Protein AF-L0A8A3-F1 (afdb_monomer_lite)

Foldseek 3Di:
DFDFWEKEKEFADPDDPVLVVVLQVQLLVQLCVQQNVSYHYHYHHDDPPDPDGDIDIDTDGDGPDDPVVSVVSSVVSVVVSVVD

pLDDT: mean 87.15, std 11.64, range [43.38, 96.62]

Secondary structure (DSSP, 8-state):
-PPPPEEEEEE---S-HHHHHHHHHHHHHHHHHHH-TT-EEEEEEPPTT-S----EEEEES--SS-HHHHHHHHHHHHHHHH--

Sequence (84 aa):
MKRPRLVSIRYAPTRELGERLQAEQHLIESIQTALGEDVLVRFEEVSDDEYWKRTRVRITGPWAEPRDVVFAAVSLCLSTVEAA

Organism: Deinococcus peraridilitoris (strain DSM 19664 / LMG 22246 / CIP 109416 / KR-200) (NCBI:txid937777)

Radius of gyration: 13.08 Å; chains: 1; bounding box: 29×28×37 Å

Structure (mmCIF, N/CA/C/O backbone):
data_AF-L0A8A3-F1
#
_entry.id   AF-L0A8A3-F1
#
loop_
_atom_site.group_PDB
_atom_site.id
_atom_site.type_symbol
_atom_site.label_atom_id
_atom_site.label_alt_id
_atom_site.label_comp_id
_atom_site.label_asym_id
_atom_site.label_entity_id
_atom_site.label_seq_id
_atom_site.pdbx_PDB_ins_code
_atom_site.Cartn_x
_atom_site.Cartn_y
_atom_site.Cartn_z
_atom_site.occupancy
_atom_site.B_iso_or_equiv
_atom_site.auth_seq_id
_atom_site.auth_comp_id
_atom_site.auth_asym_id
_atom_site.auth_atom_id
_atom_site.pdbx_PDB_model_num
ATOM 1 N N . MET A 1 1 ? 2.839 -4.193 23.784 1.00 58.53 1 MET A N 1
ATOM 2 C CA . MET A 1 1 ? 2.720 -3.169 22.720 1.00 58.53 1 MET A CA 1
ATOM 3 C C . MET A 1 1 ? 1.563 -3.543 21.802 1.00 58.53 1 MET A C 1
ATOM 5 O O . MET A 1 1 ? 1.503 -4.697 21.388 1.00 58.53 1 MET A O 1
ATOM 9 N N . LYS A 1 2 ? 0.620 -2.628 21.528 1.00 71.25 2 LYS A N 1
ATOM 10 C CA . LYS A 1 2 ? -0.417 -2.859 20.504 1.00 71.25 2 LYS A CA 1
ATOM 11 C C . LYS A 1 2 ? 0.268 -2.861 19.130 1.00 71.25 2 LYS A C 1
ATOM 13 O O . LYS A 1 2 ? 1.138 -2.028 18.897 1.00 71.25 2 LYS A O 1
ATOM 18 N N . ARG A 1 3 ? -0.063 -3.820 18.258 1.00 79.31 3 ARG A N 1
ATOM 19 C CA . ARG A 1 3 ? 0.487 -3.863 16.890 1.00 79.31 3 ARG A CA 1
ATOM 20 C C . ARG A 1 3 ? -0.014 -2.628 16.119 1.00 79.31 3 ARG A C 1
ATOM 22 O O . ARG A 1 3 ? -1.206 -2.351 16.235 1.00 79.31 3 ARG A O 1
ATOM 29 N N . PRO A 1 4 ? 0.841 -1.900 15.381 1.00 91.81 4 PRO A N 1
ATOM 30 C CA . PRO A 1 4 ? 0.418 -0.719 14.627 1.00 91.81 4 PRO A CA 1
ATOM 31 C C . PRO A 1 4 ? -0.492 -1.099 13.453 1.00 91.81 4 PRO A C 1
ATOM 33 O O . PRO A 1 4 ? -0.492 -2.256 13.020 1.00 91.81 4 PRO A O 1
ATOM 36 N N . ARG A 1 5 ? -1.244 -0.120 12.932 1.00 95.31 5 ARG A N 1
ATOM 37 C CA . ARG A 1 5 ? -1.943 -0.240 11.646 1.00 95.31 5 ARG A CA 1
ATOM 38 C C . ARG A 1 5 ? -0.896 -0.250 10.542 1.00 95.31 5 ARG A C 1
ATOM 40 O O . ARG A 1 5 ? -0.139 0.704 10.405 1.00 95.31 5 ARG A O 1
ATOM 47 N N . LEU A 1 6 ? -0.806 -1.360 9.818 1.00 96.31 6 LEU A N 1
ATOM 48 C CA . LEU A 1 6 ? 0.247 -1.586 8.834 1.00 96.31 6 LEU A CA 1
ATOM 49 C C . LEU A 1 6 ? -0.332 -2.164 7.546 1.00 96.31 6 LEU A C 1
ATOM 51 O O . LEU A 1 6 ? -1.012 -3.196 7.576 1.00 96.31 6 LEU A O 1
ATOM 55 N N . VAL A 1 7 ? 0.0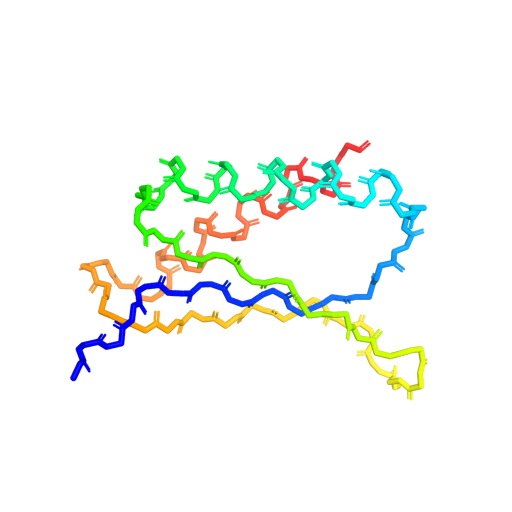23 -1.531 6.433 1.00 96.62 7 VAL A N 1
ATOM 56 C CA . VAL A 1 7 ? -0.172 -2.016 5.067 1.00 96.62 7 VAL A CA 1
ATOM 57 C C . VAL A 1 7 ? 1.190 -2.436 4.517 1.00 96.62 7 VAL A C 1
ATOM 59 O O . VAL A 1 7 ? 2.099 -1.622 4.386 1.00 96.62 7 VAL A O 1
ATOM 62 N N . SER A 1 8 ? 1.365 -3.720 4.220 1.00 95.88 8 SER A N 1
ATOM 63 C CA . SER A 1 8 ? 2.568 -4.239 3.563 1.00 95.88 8 SER A CA 1
ATOM 64 C C . SER A 1 8 ? 2.256 -4.557 2.110 1.00 95.88 8 SER A C 1
ATOM 66 O O . SER A 1 8 ? 1.342 -5.338 1.836 1.00 95.88 8 SER A O 1
ATOM 68 N N . ILE A 1 9 ? 3.008 -3.955 1.198 1.00 94.25 9 ILE A N 1
ATOM 69 C CA . ILE A 1 9 ? 2.839 -4.070 -0.246 1.00 94.25 9 ILE A CA 1
ATOM 70 C C . ILE A 1 9 ? 4.074 -4.764 -0.786 1.00 94.25 9 ILE A C 1
ATOM 72 O O . ILE A 1 9 ? 5.166 -4.203 -0.824 1.00 94.25 9 ILE A O 1
ATOM 76 N N . ARG A 1 10 ? 3.893 -6.018 -1.180 1.00 91.38 10 ARG A N 1
ATOM 77 C CA . ARG A 1 10 ? 4.947 -6.809 -1.792 1.00 91.38 10 ARG A CA 1
ATOM 78 C C . ARG A 1 10 ? 4.758 -6.810 -3.297 1.00 91.38 10 ARG A C 1
ATOM 80 O O . ARG A 1 10 ? 3.691 -7.222 -3.747 1.00 91.38 10 ARG A O 1
ATOM 87 N N . TYR A 1 11 ? 5.746 -6.358 -4.058 1.00 88.75 11 TYR A N 1
ATOM 88 C CA . TYR A 1 11 ? 5.620 -6.178 -5.506 1.00 88.75 11 TYR A CA 1
ATOM 89 C C . TYR A 1 11 ? 6.955 -6.385 -6.230 1.00 88.75 11 TYR A C 1
ATOM 91 O O . TYR A 1 11 ? 8.018 -6.347 -5.615 1.00 88.75 11 TYR A O 1
ATOM 99 N N . ALA A 1 12 ? 6.893 -6.644 -7.535 1.00 86.44 12 ALA A N 1
ATOM 100 C CA . ALA A 1 12 ? 8.075 -6.712 -8.388 1.00 86.44 12 ALA A CA 1
ATOM 101 C C . ALA A 1 12 ? 8.273 -5.337 -9.048 1.00 86.44 12 ALA A C 1
ATOM 103 O O . ALA A 1 12 ? 7.421 -4.945 -9.851 1.00 86.44 12 ALA A O 1
ATOM 104 N N . PRO A 1 13 ? 9.328 -4.579 -8.706 1.00 80.62 13 PRO A N 1
ATOM 105 C CA . PRO A 1 13 ? 9.552 -3.272 -9.305 1.00 80.62 13 PRO A CA 1
ATOM 106 C C . PRO A 1 13 ? 9.914 -3.411 -10.787 1.00 80.62 13 PRO A C 1
ATOM 108 O O . PRO A 1 13 ? 10.757 -4.219 -11.161 1.00 80.62 13 PRO A O 1
ATOM 111 N N . THR A 1 14 ? 9.267 -2.612 -11.634 1.00 80.81 14 THR A N 1
ATOM 112 C CA . THR A 1 14 ? 9.535 -2.544 -13.084 1.00 80.81 14 THR A CA 1
ATOM 113 C C . THR A 1 14 ? 10.176 -1.225 -13.512 1.00 80.81 14 THR A C 1
ATOM 115 O O . THR A 1 14 ? 10.662 -1.122 -14.634 1.00 80.81 14 THR A O 1
ATOM 118 N N . ARG A 1 15 ? 10.151 -0.221 -12.629 1.00 80.81 15 ARG A N 1
ATOM 119 C CA . ARG A 1 15 ? 10.657 1.138 -12.854 1.00 80.81 15 ARG A CA 1
ATOM 120 C C . ARG A 1 15 ? 12.089 1.285 -12.345 1.00 80.81 15 ARG A C 1
ATOM 122 O O . ARG A 1 15 ? 12.525 0.517 -11.482 1.00 80.81 15 ARG A O 1
ATOM 129 N N . GLU A 1 16 ? 12.793 2.307 -12.827 1.00 86.69 16 GLU A N 1
ATOM 130 C CA . GLU A 1 16 ? 14.090 2.682 -12.262 1.00 86.69 16 GLU A CA 1
ATOM 131 C C . GLU A 1 16 ? 13.950 3.141 -10.802 1.00 86.69 16 GLU A C 1
ATOM 133 O O . GLU A 1 16 ? 12.893 3.606 -10.372 1.00 86.69 16 GLU A O 1
ATOM 138 N N . LEU A 1 17 ? 15.031 3.031 -10.023 1.00 86.00 17 LEU A N 1
ATOM 139 C CA . LEU A 1 17 ? 15.016 3.290 -8.578 1.00 86.00 17 LEU A CA 1
ATOM 140 C C . LEU A 1 17 ? 14.425 4.666 -8.215 1.00 86.00 17 LEU A C 1
ATOM 142 O O . LEU A 1 17 ? 13.664 4.763 -7.257 1.00 86.00 17 LEU A O 1
ATOM 146 N N . GLY A 1 18 ? 14.750 5.721 -8.968 1.00 86.81 18 GLY A N 1
ATOM 147 C CA . GLY A 1 18 ? 14.250 7.073 -8.695 1.00 86.81 18 GLY A CA 1
ATOM 148 C C . GLY A 1 18 ? 12.734 7.197 -8.871 1.00 86.81 18 GLY A C 1
ATOM 149 O O . GLY A 1 18 ? 12.040 7.667 -7.970 1.00 86.81 18 GLY A O 1
ATOM 150 N N . GLU A 1 19 ? 12.215 6.713 -9.998 1.00 87.50 19 GLU A N 1
ATOM 151 C CA . GLU A 1 19 ? 10.778 6.697 -10.302 1.00 87.50 19 GLU A CA 1
ATOM 152 C C . GLU A 1 19 ? 10.010 5.801 -9.328 1.00 87.50 19 GLU A C 1
ATOM 154 O O . GLU A 1 19 ? 8.910 6.130 -8.885 1.00 87.50 19 GLU A O 1
ATOM 159 N N . ARG A 1 20 ? 10.620 4.677 -8.939 1.00 89.06 20 ARG A N 1
ATOM 160 C CA . ARG A 1 20 ? 10.081 3.762 -7.938 1.00 89.06 20 ARG A CA 1
ATOM 161 C C . ARG A 1 20 ? 9.894 4.444 -6.588 1.00 89.06 20 ARG A C 1
ATOM 163 O O . ARG A 1 20 ? 8.808 4.365 -6.029 1.00 89.06 20 ARG A O 1
ATOM 170 N N . LEU A 1 21 ? 10.922 5.121 -6.073 1.00 91.38 21 LEU A N 1
ATOM 171 C CA . LEU A 1 21 ? 10.843 5.808 -4.779 1.00 91.38 21 LEU A CA 1
ATOM 172 C C . LEU A 1 21 ? 9.794 6.927 -4.790 1.00 91.38 21 LEU A C 1
ATOM 174 O O . LEU A 1 21 ? 9.084 7.107 -3.804 1.00 91.38 21 LEU A O 1
ATOM 178 N N . GLN A 1 22 ? 9.653 7.646 -5.908 1.00 91.25 22 GLN A N 1
ATOM 179 C CA . GLN A 1 22 ? 8.596 8.649 -6.070 1.00 91.25 22 GLN A CA 1
ATOM 180 C C . GLN A 1 22 ? 7.200 8.015 -6.058 1.00 91.25 22 GLN A C 1
ATOM 182 O O . GLN A 1 22 ? 6.313 8.497 -5.355 1.00 91.25 22 GLN A O 1
ATOM 187 N N . ALA A 1 23 ? 7.013 6.913 -6.787 1.00 90.31 23 ALA A N 1
ATOM 188 C CA . ALA A 1 23 ? 5.758 6.170 -6.815 1.00 90.31 23 ALA A CA 1
ATOM 189 C C . ALA A 1 23 ? 5.389 5.593 -5.434 1.00 90.31 23 ALA A C 1
ATOM 191 O O . ALA A 1 23 ? 4.240 5.699 -5.006 1.00 90.31 23 ALA A O 1
ATOM 192 N N . GLU A 1 24 ? 6.360 5.025 -4.712 1.00 93.94 24 GLU A N 1
ATOM 193 C CA . GLU A 1 24 ? 6.181 4.528 -3.343 1.00 93.94 24 GLU A CA 1
ATOM 194 C C . GLU A 1 24 ? 5.788 5.653 -2.382 1.00 93.94 24 GLU A C 1
ATOM 196 O O . GLU A 1 24 ? 4.828 5.498 -1.628 1.00 93.94 24 GLU A O 1
ATOM 201 N N . GLN A 1 25 ? 6.477 6.796 -2.438 1.00 94.94 25 GLN A N 1
ATOM 202 C CA . GLN A 1 25 ? 6.171 7.958 -1.603 1.00 94.94 25 GLN A CA 1
ATOM 203 C C . GLN A 1 25 ? 4.760 8.493 -1.869 1.00 94.94 25 GLN A C 1
ATOM 205 O O . GLN A 1 25 ? 3.990 8.704 -0.932 1.00 94.94 25 GLN A O 1
ATOM 210 N N . HIS A 1 26 ? 4.379 8.631 -3.139 1.00 94.00 26 HIS A N 1
ATOM 211 C CA . HIS A 1 26 ? 3.032 9.060 -3.505 1.00 94.00 26 HIS A CA 1
ATOM 212 C C . HIS A 1 26 ? 1.957 8.081 -3.008 1.00 94.00 26 HIS A C 1
ATOM 214 O O . HIS A 1 26 ? 0.879 8.484 -2.559 1.00 94.00 26 HIS A O 1
ATOM 220 N N . LEU A 1 27 ? 2.254 6.779 -3.043 1.00 94.50 27 LEU A N 1
ATOM 221 C CA . LEU A 1 27 ? 1.347 5.757 -2.539 1.00 94.50 27 LEU A CA 1
ATOM 222 C C . LEU A 1 27 ? 1.229 5.791 -1.009 1.00 94.50 27 LEU A C 1
ATOM 224 O O . LEU A 1 27 ? 0.124 5.625 -0.492 1.00 94.50 27 LEU A O 1
ATOM 228 N N . ILE A 1 28 ? 2.329 6.036 -0.288 1.00 96.25 28 ILE A N 1
ATOM 229 C CA . ILE A 1 28 ? 2.319 6.245 1.170 1.00 96.25 28 ILE A CA 1
ATOM 230 C C . ILE A 1 28 ? 1.363 7.385 1.518 1.00 96.25 28 ILE A C 1
ATOM 232 O O . ILE A 1 28 ? 0.442 7.187 2.309 1.00 96.25 28 ILE A O 1
ATOM 236 N N . GLU A 1 29 ? 1.539 8.540 0.879 1.00 96.00 29 GLU A N 1
ATOM 237 C CA . GLU A 1 29 ? 0.723 9.736 1.111 1.00 96.00 29 GLU A CA 1
ATOM 238 C C . GLU A 1 29 ? -0.755 9.487 0.795 1.00 96.00 29 GLU A C 1
ATOM 240 O O . GLU A 1 29 ? -1.638 9.856 1.573 1.00 96.00 29 GLU A O 1
ATOM 245 N N . SER A 1 30 ? -1.037 8.798 -0.311 1.00 95.88 30 SER A N 1
ATOM 246 C CA . SER A 1 30 ? -2.404 8.460 -0.721 1.00 95.88 30 SER A CA 1
ATOM 247 C C . SER A 1 30 ? -3.092 7.529 0.280 1.00 95.88 30 SER A C 1
ATOM 249 O O . SER A 1 30 ? -4.240 7.760 0.665 1.00 95.88 30 SER A O 1
ATOM 251 N N . ILE A 1 31 ? -2.386 6.495 0.748 1.00 95.62 31 ILE A N 1
ATOM 252 C CA . ILE A 1 31 ? -2.904 5.544 1.739 1.00 95.62 31 ILE A CA 1
ATOM 253 C C . ILE A 1 31 ? -3.128 6.239 3.085 1.00 95.62 31 ILE A C 1
ATOM 255 O O . ILE A 1 31 ? -4.167 6.031 3.713 1.00 95.62 31 ILE A O 1
ATOM 259 N N . GLN A 1 32 ? -2.189 7.078 3.522 1.00 95.94 32 GLN A N 1
ATOM 260 C CA . GLN A 1 32 ? -2.309 7.838 4.768 1.00 95.94 32 GLN A CA 1
ATOM 261 C C . GLN A 1 32 ? -3.451 8.857 4.709 1.00 95.94 32 GLN A C 1
ATOM 263 O O . GLN A 1 32 ? -4.202 8.990 5.672 1.00 95.94 32 GLN A O 1
ATOM 268 N N . THR A 1 33 ? -3.661 9.501 3.562 1.00 95.94 33 THR A N 1
ATOM 269 C CA . THR A 1 33 ? -4.811 10.392 3.346 1.00 95.94 33 THR A CA 1
ATOM 270 C C . THR A 1 33 ? -6.135 9.628 3.429 1.00 95.94 33 THR A C 1
ATOM 272 O O . THR A 1 33 ? -7.094 10.112 4.025 1.00 95.94 33 THR A O 1
ATOM 275 N N . ALA A 1 34 ? -6.201 8.421 2.857 1.00 94.50 34 ALA A N 1
ATOM 276 C CA . ALA A 1 34 ? -7.428 7.628 2.815 1.00 94.50 34 ALA A CA 1
ATOM 277 C C . ALA A 1 34 ? -7.764 6.921 4.142 1.00 94.50 34 ALA A C 1
ATOM 279 O O . ALA A 1 34 ? -8.939 6.723 4.446 1.00 94.50 34 ALA A O 1
ATOM 280 N N . LEU A 1 35 ? -6.755 6.498 4.912 1.00 94.12 35 LEU A N 1
ATOM 281 C CA . LEU A 1 35 ? -6.923 5.594 6.062 1.00 94.12 35 LEU A CA 1
ATOM 282 C C . LEU A 1 35 ? -6.417 6.163 7.403 1.00 94.12 35 LEU A C 1
ATOM 284 O O . LEU A 1 35 ? -6.647 5.557 8.460 1.00 94.12 35 LEU A O 1
ATOM 288 N N . GLY A 1 36 ? -5.748 7.315 7.374 1.00 94.00 36 GLY A N 1
ATOM 289 C CA . GLY A 1 36 ? -5.193 8.026 8.527 1.00 94.00 36 GLY A CA 1
ATOM 290 C C . GLY A 1 36 ? -3.661 8.080 8.536 1.00 94.00 36 GLY A C 1
ATOM 291 O O . GLY A 1 36 ? -2.980 7.140 8.125 1.00 94.00 36 GLY A O 1
ATOM 292 N N . GLU A 1 37 ? -3.119 9.181 9.061 1.00 91.56 37 GLU A N 1
ATOM 293 C CA . GLU A 1 37 ? -1.678 9.483 9.073 1.00 91.56 37 GLU A CA 1
ATOM 294 C C . GLU A 1 37 ? -0.838 8.503 9.913 1.00 91.56 37 GLU A C 1
ATOM 296 O O . GLU A 1 37 ? 0.346 8.312 9.646 1.00 91.56 37 GLU A O 1
ATOM 301 N N . ASP A 1 38 ? -1.430 7.834 10.907 1.00 93.12 38 ASP A N 1
ATOM 302 C CA . ASP A 1 38 ? -0.752 6.828 11.739 1.00 93.12 38 ASP A CA 1
ATOM 303 C C . ASP A 1 38 ? -0.615 5.453 11.061 1.00 93.12 38 ASP A C 1
ATOM 305 O O . ASP A 1 38 ? -0.043 4.527 11.648 1.00 93.12 38 ASP A O 1
ATOM 309 N N . VAL A 1 39 ? -1.130 5.290 9.836 1.00 95.44 39 VAL A N 1
ATOM 310 C CA . VAL A 1 39 ? -0.947 4.060 9.065 1.00 95.44 39 VAL A CA 1
ATOM 311 C C . VAL A 1 39 ? 0.500 3.962 8.588 1.00 95.44 39 VAL A C 1
ATOM 313 O O . VAL A 1 39 ? 1.009 4.803 7.846 1.00 95.44 39 VAL A O 1
ATOM 316 N N . LEU A 1 40 ? 1.158 2.873 8.983 1.00 96.44 40 LEU A N 1
ATOM 317 C CA . LEU A 1 40 ? 2.467 2.503 8.467 1.00 96.44 40 LEU A CA 1
ATOM 318 C C . LEU A 1 40 ? 2.300 1.781 7.131 1.00 96.44 40 LEU A C 1
ATOM 320 O O . LEU A 1 40 ? 1.511 0.841 7.016 1.00 96.44 40 LEU A O 1
ATOM 324 N N . VAL A 1 41 ? 3.086 2.173 6.137 1.00 96.44 41 VAL A N 1
ATOM 325 C CA . VAL A 1 41 ? 3.130 1.515 4.830 1.00 96.44 41 VAL A CA 1
ATOM 326 C C . VAL A 1 41 ? 4.539 0.983 4.615 1.00 96.44 41 VAL A C 1
ATOM 328 O O . VAL A 1 41 ? 5.520 1.688 4.838 1.00 96.44 41 VAL A O 1
ATOM 331 N N . ARG A 1 42 ? 4.649 -0.290 4.234 1.00 95.81 42 ARG A N 1
ATOM 332 C CA . ARG A 1 42 ? 5.932 -0.953 3.992 1.00 95.81 42 ARG A CA 1
ATOM 333 C C . ARG A 1 42 ? 5.938 -1.600 2.621 1.00 95.81 42 ARG A C 1
ATOM 335 O O . ARG A 1 42 ? 5.038 -2.378 2.313 1.00 95.81 42 ARG A O 1
ATOM 342 N N . PHE A 1 43 ? 7.003 -1.358 1.875 1.00 93.62 43 PHE A N 1
ATOM 343 C CA . PHE A 1 43 ? 7.266 -2.022 0.610 1.00 93.62 43 PHE A CA 1
ATOM 344 C C . PHE A 1 43 ? 8.220 -3.199 0.795 1.00 93.62 43 PHE A C 1
ATOM 346 O O . PHE A 1 43 ? 9.169 -3.141 1.582 1.00 93.62 43 PHE A O 1
ATOM 353 N N . GLU A 1 44 ? 7.930 -4.292 0.099 1.00 90.88 44 GLU A N 1
ATOM 354 C CA . GLU A 1 44 ? 8.788 -5.470 0.023 1.00 90.88 44 GLU A CA 1
ATOM 355 C C . GLU A 1 44 ? 8.986 -5.836 -1.447 1.00 90.88 44 GLU A C 1
ATOM 357 O O . GLU A 1 44 ? 8.032 -6.139 -2.164 1.00 90.88 44 GLU A O 1
ATOM 362 N N . GLU A 1 45 ? 10.231 -5.817 -1.903 1.00 87.88 45 GLU A N 1
ATOM 363 C CA . GLU A 1 45 ? 10.559 -6.209 -3.268 1.00 87.88 45 GLU A CA 1
ATOM 364 C C . GLU A 1 45 ? 10.522 -7.736 -3.391 1.00 87.88 45 GLU A C 1
ATOM 366 O O . GLU A 1 45 ? 11.061 -8.477 -2.564 1.00 87.88 45 GLU A O 1
ATOM 371 N N . VAL A 1 46 ? 9.829 -8.212 -4.417 1.00 85.31 46 VAL A N 1
ATOM 372 C CA . VAL A 1 46 ? 9.823 -9.615 -4.837 1.00 85.31 46 VAL A CA 1
ATOM 373 C C . VAL A 1 46 ? 11.120 -9.870 -5.602 1.00 85.31 46 VAL A C 1
ATOM 375 O O . VAL A 1 46 ? 11.445 -9.102 -6.506 1.00 85.31 46 VAL A O 1
ATOM 378 N N . SER A 1 47 ? 11.848 -10.939 -5.259 1.00 72.75 47 SER A N 1
ATOM 379 C CA . SER A 1 47 ? 13.052 -11.326 -6.010 1.00 72.75 47 SER A CA 1
ATOM 380 C C . SER A 1 47 ? 12.684 -11.717 -7.442 1.00 72.75 47 SER A C 1
ATOM 382 O O . SER A 1 47 ? 11.622 -12.300 -7.676 1.00 72.75 47 SER A O 1
ATOM 384 N N . ASP A 1 48 ? 13.585 -11.476 -8.393 1.00 67.44 48 ASP A N 1
ATOM 385 C CA . ASP A 1 48 ? 13.418 -11.931 -9.776 1.00 67.44 48 ASP A CA 1
ATOM 386 C C . ASP A 1 48 ? 13.294 -13.457 -9.904 1.00 67.44 48 ASP A C 1
ATOM 388 O O . ASP A 1 48 ? 12.679 -13.938 -10.856 1.00 67.44 48 ASP A O 1
ATOM 392 N N . ASP A 1 49 ? 13.788 -14.203 -8.913 1.00 68.44 49 ASP A N 1
ATOM 393 C CA . ASP A 1 49 ? 13.704 -15.666 -8.845 1.00 68.44 49 ASP A CA 1
ATOM 394 C C . ASP A 1 49 ? 12.303 -16.193 -8.471 1.00 68.44 49 ASP A C 1
ATOM 396 O O . ASP A 1 49 ? 12.053 -17.403 -8.494 1.00 68.44 49 ASP A O 1
ATOM 400 N N . GLU A 1 50 ? 11.355 -15.323 -8.105 1.00 69.62 50 GLU A N 1
ATOM 401 C CA . GLU A 1 50 ? 9.991 -15.758 -7.814 1.00 69.62 50 GLU A CA 1
ATOM 402 C C . GLU A 1 50 ? 9.193 -16.007 -9.096 1.00 69.62 50 GLU A C 1
ATOM 404 O O . GLU A 1 50 ? 8.816 -15.091 -9.824 1.00 69.62 50 GLU A O 1
ATOM 409 N N . TYR A 1 51 ? 8.827 -17.276 -9.299 1.00 60.62 51 TYR A N 1
ATOM 410 C CA . TYR A 1 51 ? 8.040 -17.774 -10.436 1.00 60.62 51 TYR A CA 1
ATOM 411 C C . TYR A 1 51 ? 6.711 -17.028 -10.689 1.00 60.62 51 TYR A C 1
ATOM 413 O O . TYR A 1 51 ? 6.135 -17.123 -11.771 1.00 60.62 51 TYR A O 1
ATOM 421 N N . TRP A 1 52 ? 6.191 -16.286 -9.706 1.00 63.50 52 TRP A N 1
ATOM 422 C CA . TRP A 1 52 ? 4.907 -15.596 -9.795 1.00 63.50 52 TRP A CA 1
ATOM 423 C C . TRP A 1 52 ? 5.040 -14.131 -9.320 1.00 63.50 52 TRP A C 1
ATOM 425 O O . TRP A 1 52 ? 4.935 -13.803 -8.140 1.00 63.50 52 TRP A O 1
ATOM 435 N N . LYS A 1 53 ? 5.262 -13.213 -10.267 1.00 67.75 53 LYS A N 1
ATOM 436 C CA . LYS A 1 53 ? 5.342 -11.767 -10.003 1.00 67.75 53 LYS A CA 1
ATOM 437 C C . LYS A 1 53 ? 3.933 -11.187 -9.846 1.00 67.75 53 LYS A C 1
ATOM 439 O O . LYS A 1 53 ? 3.314 -10.778 -10.824 1.00 67.75 53 LYS A O 1
ATOM 444 N N . ARG A 1 54 ? 3.379 -11.203 -8.630 1.00 76.12 54 ARG A N 1
ATOM 445 C CA . ARG A 1 54 ? 2.098 -10.538 -8.322 1.00 76.12 54 ARG A CA 1
ATOM 446 C C . ARG A 1 54 ? 2.218 -9.636 -7.109 1.00 76.12 54 ARG A C 1
ATOM 448 O O . ARG A 1 54 ? 2.750 -10.050 -6.079 1.00 76.12 54 ARG A O 1
ATOM 455 N N . THR A 1 55 ? 1.618 -8.456 -7.213 1.00 84.62 55 THR A N 1
ATOM 456 C CA . THR A 1 55 ? 1.443 -7.553 -6.079 1.00 84.62 55 THR A CA 1
ATOM 457 C C . THR A 1 55 ? 0.584 -8.226 -5.007 1.00 84.62 55 THR A C 1
ATOM 459 O O . THR A 1 55 ? -0.518 -8.708 -5.279 1.00 84.62 55 THR A O 1
ATOM 462 N N . ARG A 1 56 ? 1.093 -8.292 -3.774 1.00 89.88 56 ARG A N 1
ATOM 463 C CA . ARG A 1 56 ? 0.360 -8.756 -2.591 1.00 89.88 56 ARG A CA 1
ATOM 464 C C . ARG A 1 56 ? 0.245 -7.628 -1.588 1.00 89.88 56 ARG A C 1
ATOM 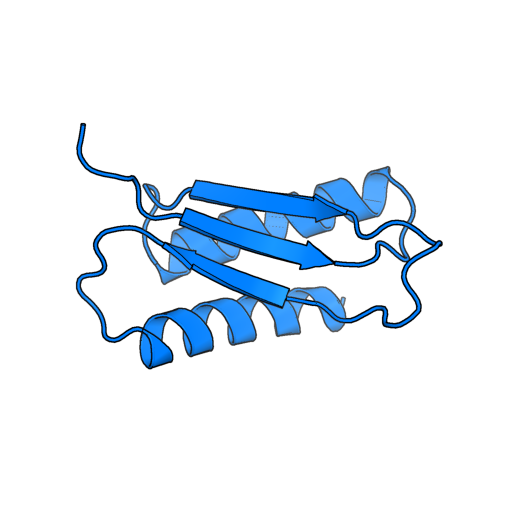466 O O . ARG A 1 56 ? 1.250 -7.072 -1.159 1.00 89.88 56 ARG A O 1
ATOM 473 N N . VAL A 1 57 ? -0.978 -7.388 -1.137 1.00 93.00 57 VAL A N 1
ATOM 474 C CA . VAL A 1 57 ? -1.268 -6.463 -0.044 1.00 93.00 57 VAL A CA 1
ATOM 475 C C . VAL A 1 57 ? -1.598 -7.263 1.209 1.00 93.00 57 VAL A C 1
ATOM 477 O O . VAL A 1 57 ? -2.426 -8.176 1.185 1.00 93.00 57 VAL A O 1
ATOM 480 N N . ARG A 1 58 ? -0.958 -6.914 2.323 1.00 94.19 58 ARG A N 1
ATOM 481 C CA . ARG A 1 58 ? -1.271 -7.447 3.648 1.00 94.19 58 ARG A CA 1
ATOM 482 C C . ARG A 1 58 ? -1.618 -6.310 4.591 1.00 94.19 58 ARG A C 1
ATOM 484 O O . ARG A 1 58 ? -0.842 -5.381 4.758 1.00 94.19 58 ARG A O 1
ATOM 491 N N . ILE A 1 59 ? -2.758 -6.438 5.256 1.00 94.38 59 ILE A N 1
ATOM 492 C CA . ILE A 1 59 ? -3.269 -5.451 6.206 1.00 94.38 59 ILE A CA 1
ATOM 493 C C . ILE A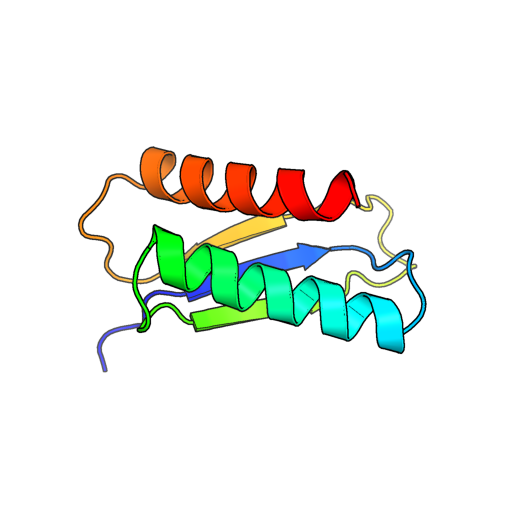 1 59 ? -3.216 -6.064 7.606 1.00 94.38 59 ILE A C 1
ATOM 495 O O . ILE A 1 59 ? -3.739 -7.157 7.842 1.00 94.38 59 ILE A O 1
ATOM 499 N N . THR A 1 60 ? -2.555 -5.386 8.541 1.00 93.81 60 THR A N 1
ATOM 500 C CA . THR A 1 60 ? -2.382 -5.845 9.928 1.00 93.81 60 THR A CA 1
ATOM 501 C C . THR A 1 60 ? -2.612 -4.709 10.921 1.00 93.81 60 THR A C 1
ATOM 503 O O . THR A 1 60 ? -2.609 -3.543 10.541 1.00 93.81 60 THR A O 1
ATOM 506 N N . GLY A 1 61 ? -2.859 -5.052 12.186 1.00 92.50 61 GLY A N 1
ATOM 507 C CA . GLY A 1 61 ? -3.164 -4.076 13.236 1.00 92.50 61 GLY A CA 1
ATOM 508 C C . GLY A 1 61 ? -4.661 -3.908 13.517 1.00 92.50 61 GLY A C 1
ATOM 509 O O . GLY A 1 61 ? -5.480 -4.629 12.938 1.00 92.50 61 GLY A O 1
ATOM 510 N N . PRO A 1 62 ? -5.011 -3.022 14.463 1.00 93.31 62 PRO A N 1
ATOM 511 C CA . PRO A 1 62 ? -6.389 -2.712 14.820 1.00 93.31 62 PRO A CA 1
ATOM 512 C C . PRO A 1 62 ? -6.981 -1.717 13.818 1.00 93.31 62 PRO A C 1
ATOM 514 O O . PRO A 1 62 ? -6.523 -0.585 13.744 1.00 93.31 62 PRO A O 1
ATOM 517 N N . TRP A 1 63 ? -8.002 -2.127 13.071 1.00 93.38 63 TRP A N 1
ATOM 518 C CA . TRP A 1 63 ? -8.730 -1.265 12.133 1.00 93.38 63 TRP A CA 1
ATOM 519 C C . TRP A 1 63 ? -10.121 -0.987 12.693 1.00 93.38 63 TRP A C 1
ATOM 521 O O . TRP A 1 63 ? -10.720 -1.887 13.288 1.00 93.38 63 TRP A O 1
ATOM 531 N N . ALA A 1 64 ? -10.603 0.248 12.553 1.00 91.56 64 ALA A N 1
ATOM 532 C CA . ALA A 1 64 ? -11.976 0.585 12.920 1.00 91.56 64 ALA A CA 1
ATOM 533 C C . ALA A 1 64 ? -12.953 0.052 11.861 1.00 91.56 64 ALA A C 1
ATOM 535 O O . ALA A 1 64 ? -14.053 -0.396 12.178 1.00 91.56 64 ALA A O 1
ATOM 536 N N . GLU A 1 6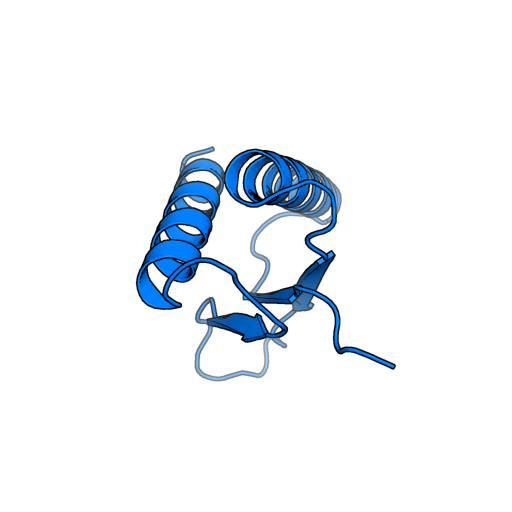5 ? -12.509 0.057 10.608 1.00 93.38 65 GLU A N 1
ATOM 537 C CA . GLU A 1 65 ? -13.242 -0.377 9.436 1.00 93.38 65 GLU A CA 1
ATOM 538 C C . GLU A 1 65 ? -13.102 -1.893 9.197 1.00 93.38 65 GLU A C 1
ATOM 540 O O . GLU A 1 65 ? -12.080 -2.506 9.540 1.00 93.38 65 GLU A O 1
ATOM 545 N N . PRO A 1 66 ? -14.098 -2.516 8.543 1.00 94.31 66 PRO A N 1
ATOM 546 C CA . PRO A 1 66 ? -13.981 -3.871 8.015 1.00 94.31 66 PRO A CA 1
ATOM 547 C C . PRO A 1 66 ? -12.789 -4.032 7.060 1.00 94.31 66 PRO A C 1
ATOM 549 O O . PRO A 1 66 ? -12.437 -3.128 6.303 1.00 94.31 66 PRO A O 1
ATOM 552 N N . ARG A 1 67 ? -12.157 -5.213 7.069 1.00 92.38 67 ARG A N 1
ATOM 553 C CA . ARG A 1 67 ? -10.923 -5.463 6.299 1.00 92.38 67 ARG A CA 1
ATOM 554 C C . ARG A 1 67 ? -11.079 -5.268 4.794 1.00 92.38 67 ARG A C 1
ATOM 556 O O . ARG A 1 67 ? -10.133 -4.834 4.152 1.00 92.38 67 ARG A O 1
ATOM 563 N N . ASP A 1 68 ? -12.223 -5.635 4.243 1.00 93.38 68 ASP A N 1
ATOM 564 C CA . ASP A 1 68 ? -12.580 -5.462 2.837 1.00 93.38 68 ASP A CA 1
ATOM 565 C C . ASP A 1 68 ? -12.664 -3.984 2.442 1.00 93.38 68 ASP A C 1
ATOM 567 O O . ASP A 1 68 ? -12.165 -3.622 1.380 1.00 93.38 68 ASP A O 1
ATOM 571 N N . VAL A 1 69 ? -13.179 -3.120 3.323 1.00 94.81 69 VAL A N 1
ATOM 572 C CA . VAL A 1 69 ? -13.192 -1.661 3.119 1.00 94.81 69 VAL A CA 1
ATOM 573 C C . VAL A 1 69 ? -11.768 -1.109 3.075 1.00 94.81 69 VAL A C 1
ATOM 575 O O . VAL A 1 69 ? -11.414 -0.381 2.148 1.00 94.81 69 VAL A O 1
ATOM 578 N N . VAL A 1 70 ? -10.918 -1.512 4.026 1.00 95.12 70 VAL A N 1
ATOM 579 C CA . VAL A 1 70 ? -9.502 -1.107 4.035 1.00 95.12 70 VAL A CA 1
ATOM 580 C C . VAL A 1 70 ? -8.789 -1.612 2.777 1.00 95.12 70 VAL A C 1
ATOM 582 O O . VAL A 1 70 ? -8.036 -0.876 2.145 1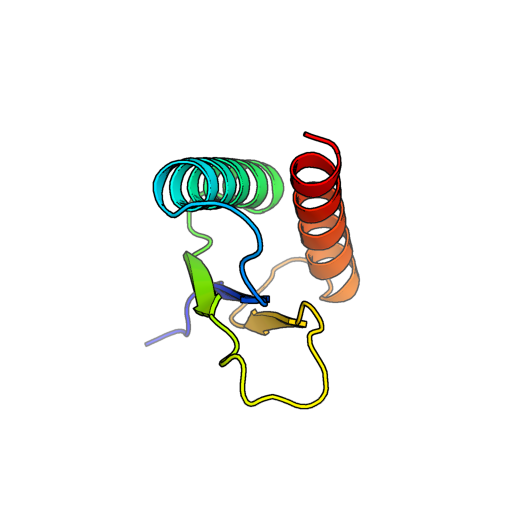.00 95.12 70 VAL A O 1
ATOM 585 N N . PHE A 1 71 ? -9.048 -2.857 2.373 1.00 94.25 71 PHE A N 1
ATOM 586 C CA . PHE A 1 71 ? -8.447 -3.438 1.175 1.00 94.25 71 PHE A CA 1
ATOM 587 C C . PHE A 1 71 ? -8.894 -2.719 -0.102 1.00 94.25 71 PHE A C 1
ATOM 589 O O . PHE A 1 71 ? -8.068 -2.483 -0.985 1.00 94.25 71 PHE A O 1
ATOM 596 N N . ALA A 1 72 ? -10.167 -2.330 -0.193 1.00 94.38 72 ALA A N 1
ATOM 597 C CA . ALA A 1 72 ? -10.694 -1.556 -1.311 1.00 94.38 72 ALA A CA 1
ATOM 598 C C . ALA A 1 72 ? -10.026 -0.177 -1.409 1.00 94.38 72 ALA A C 1
ATOM 600 O O . ALA A 1 72 ? -9.590 0.205 -2.492 1.00 94.38 72 ALA A O 1
ATOM 601 N N . ALA A 1 73 ? -9.860 0.527 -0.284 1.00 94.62 73 ALA A N 1
ATOM 602 C CA . ALA A 1 73 ? -9.154 1.808 -0.241 1.00 94.62 73 ALA A CA 1
ATOM 603 C C . ALA A 1 73 ? -7.693 1.679 -0.707 1.00 94.62 73 ALA A C 1
ATOM 605 O O . ALA A 1 73 ? -7.258 2.423 -1.582 1.00 94.62 73 ALA A O 1
ATOM 606 N N . VAL A 1 74 ? -6.955 0.680 -0.204 1.00 94.75 74 VAL A N 1
ATOM 607 C CA . VAL A 1 74 ? -5.572 0.423 -0.653 1.00 94.75 74 VAL A CA 1
ATOM 608 C C . VAL A 1 74 ? -5.521 0.071 -2.144 1.00 94.75 74 VAL A C 1
ATOM 610 O O . VAL A 1 74 ? -4.628 0.529 -2.853 1.00 94.75 74 VAL A O 1
ATOM 613 N N . SER A 1 75 ? -6.480 -0.716 -2.640 1.00 92.81 75 SER A N 1
ATOM 614 C CA . SER A 1 75 ? -6.552 -1.091 -4.060 1.00 92.81 75 SER A CA 1
ATOM 615 C C . SER A 1 75 ? -6.809 0.118 -4.964 1.00 92.81 75 SER A C 1
ATOM 617 O O . SER A 1 75 ? -6.213 0.212 -6.035 1.00 92.81 75 SER A O 1
ATOM 619 N N . LEU A 1 76 ? -7.640 1.068 -4.520 1.00 93.50 76 LEU A N 1
ATOM 620 C CA . LEU A 1 76 ? -7.858 2.332 -5.227 1.00 93.50 76 LEU A CA 1
ATOM 621 C C . LEU A 1 76 ? -6.560 3.142 -5.317 1.00 93.50 76 LEU A C 1
ATOM 623 O O . LEU A 1 76 ? -6.189 3.552 -6.414 1.00 93.50 76 LEU A O 1
ATOM 627 N N . CYS A 1 77 ? -5.825 3.295 -4.212 1.00 93.38 77 CYS A N 1
ATOM 628 C CA . CYS A 1 77 ? -4.530 3.985 -4.215 1.00 93.38 77 CYS A CA 1
ATOM 629 C C . CYS A 1 77 ? -3.491 3.297 -5.118 1.00 93.38 77 CYS A C 1
ATOM 631 O O . CYS A 1 77 ? -2.701 3.961 -5.775 1.00 93.38 77 CYS A O 1
ATOM 633 N N . LEU A 1 78 ? -3.481 1.963 -5.182 1.00 89.06 78 LEU A N 1
ATOM 634 C CA . LEU A 1 78 ? -2.582 1.234 -6.085 1.00 89.06 78 LEU A CA 1
ATOM 635 C C . LEU A 1 78 ? -2.902 1.510 -7.560 1.00 89.06 78 LEU A C 1
ATOM 637 O O . LEU A 1 78 ? -1.990 1.711 -8.360 1.00 89.06 78 LEU A O 1
ATOM 641 N N . SER A 1 79 ? -4.188 1.576 -7.912 1.00 85.00 79 SER A N 1
ATOM 642 C CA . SER A 1 79 ? -4.615 1.806 -9.297 1.00 85.00 79 SER A CA 1
ATOM 643 C C . SER A 1 79 ? -4.228 3.186 -9.844 1.00 85.00 79 SER A C 1
ATOM 645 O O . SER A 1 79 ? -3.999 3.321 -11.044 1.00 85.00 79 SER A O 1
ATOM 647 N N . THR A 1 80 ? -4.097 4.205 -8.986 1.00 76.38 80 THR A N 1
ATOM 648 C CA . THR A 1 80 ? -3.697 5.556 -9.417 1.00 76.38 80 THR A CA 1
ATOM 649 C C . THR A 1 80 ? -2.217 5.643 -9.779 1.00 76.38 80 THR A C 1
ATOM 651 O O . THR A 1 80 ? -1.843 6.476 -10.596 1.00 76.38 80 THR A O 1
ATOM 654 N N . VAL A 1 81 ? -1.382 4.767 -9.212 1.00 70.19 81 VAL A N 1
ATOM 655 C CA . VAL A 1 81 ? 0.070 4.724 -9.457 1.00 70.19 81 VAL A CA 1
ATOM 656 C C . VAL A 1 81 ? 0.432 3.825 -10.643 1.00 70.19 81 VAL A C 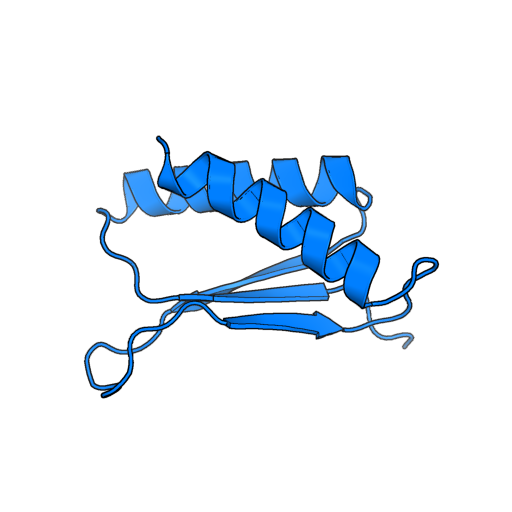1
ATOM 658 O O . VAL A 1 81 ? 1.480 4.008 -11.253 1.00 70.19 81 VAL A O 1
ATOM 661 N N . GLU A 1 82 ? -0.408 2.855 -11.005 1.00 58.19 82 GLU A N 1
ATOM 662 C CA . GLU A 1 82 ? -0.220 2.058 -12.231 1.00 58.19 82 GLU A CA 1
ATOM 663 C C . GLU A 1 82 ? -0.646 2.810 -13.505 1.00 58.19 82 GLU A C 1
ATOM 665 O O . GLU A 1 82 ? -0.174 2.483 -14.590 1.00 58.19 82 GLU A O 1
ATOM 670 N N . ALA A 1 83 ? -1.512 3.822 -13.383 1.00 51.03 83 ALA A N 1
ATOM 671 C CA . ALA A 1 83 ? -1.991 4.633 -14.505 1.00 51.03 83 ALA A CA 1
ATOM 672 C C . ALA A 1 83 ? -1.071 5.817 -14.880 1.00 51.03 83 ALA A C 1
ATOM 674 O O . ALA A 1 83 ? -1.330 6.475 -15.890 1.00 51.03 83 ALA A O 1
ATOM 675 N N . ALA A 1 84 ? -0.042 6.092 -14.070 1.00 43.38 84 ALA A N 1
ATOM 676 C CA . ALA A 1 84 ? 0.933 7.175 -14.233 1.00 43.38 84 ALA A CA 1
ATOM 677 C C . ALA A 1 84 ? 2.304 6.644 -14.682 1.00 43.38 84 ALA A C 1
ATOM 679 O O . ALA A 1 84 ? 2.909 7.311 -15.546 1.00 43.38 84 ALA A O 1
#